Protein AF-A0A4Q6AH54-F1 (afdb_monomer_lite)

Secondary structure (DSSP, 8-state):
-PPPBPHHHHHHHHHHHGGGTTSBS-SSSTTTSBEEEEEEEESSHHHHHHHHHHHHHHS---GGGS-GGG-EEEEEEEE-TTSTT-EEEEEHHHHHHHHHHHHHHHHHHHHHHHHHHTT--

Radius of gyration: 15.19 Å; chains: 1; bounding box: 35×30×43 Å

pLDDT: mean 87.92, std 11.17, range [42.84, 96.38]

Sequence (121 aa):
MNKPLTLEQANNICLTYQFLEGTPFDRDFGNTTPILSVVVAPYQEQAQQEFMDDYDLLGYTDLSAYNPADGYDVIVIARYQPDEEICLWTDLRSFVKKNINQVARYHKAHIISGAQGEIAA

Structure (mmCIF, N/CA/C/O backbone):
data_AF-A0A4Q6AH54-F1
#
_entry.id   AF-A0A4Q6AH54-F1
#
loop_
_atom_site.group_PDB
_atom_site.id
_atom_site.type_symbol
_atom_site.label_atom_id
_atom_site.label_alt_id
_atom_site.label_comp_id
_atom_site.label_asym_id
_atom_site.label_entity_id
_atom_site.label_seq_id
_atom_site.pdbx_PDB_ins_code
_atom_site.Cartn_x
_atom_site.Cartn_y
_atom_site.Cartn_z
_atom_site.occupancy
_atom_site.B_iso_or_equiv
_atom_site.auth_seq_id
_atom_site.auth_comp_id
_atom_site.auth_asym_id
_atom_site.auth_atom_id
_atom_site.pdbx_PDB_model_num
ATOM 1 N N . MET A 1 1 ? -2.084 16.611 7.986 1.00 51.41 1 MET A N 1
ATOM 2 C CA . MET A 1 1 ? -2.563 15.252 8.300 1.00 51.41 1 MET A CA 1
ATOM 3 C C . MET A 1 1 ? -3.768 14.961 7.426 1.00 51.41 1 MET A C 1
ATOM 5 O O . MET A 1 1 ? -4.637 15.825 7.315 1.00 51.41 1 MET A O 1
ATOM 9 N N . ASN A 1 2 ? -3.755 13.824 6.728 1.00 70.75 2 ASN A N 1
ATOM 10 C CA . ASN A 1 2 ? -4.909 13.354 5.958 1.00 70.75 2 ASN A CA 1
ATOM 11 C C . ASN A 1 2 ? -6.032 12.966 6.929 1.00 70.75 2 ASN A C 1
ATOM 13 O O . ASN A 1 2 ? -5.773 12.740 8.100 1.00 70.75 2 ASN A O 1
ATOM 17 N N . LYS A 1 3 ? -7.288 12.951 6.487 1.00 86.94 3 LYS A N 1
ATOM 18 C CA . LYS A 1 3 ? -8.378 12.465 7.345 1.00 86.94 3 LYS A CA 1
ATOM 19 C C . LYS A 1 3 ? -8.377 10.930 7.345 1.00 86.94 3 LYS A C 1
ATOM 21 O O . LYS A 1 3 ? -8.154 10.381 6.262 1.00 86.94 3 LYS A O 1
ATOM 26 N N . PRO A 1 4 ? -8.672 10.272 8.482 1.00 94.44 4 PRO A N 1
ATOM 27 C CA . PRO A 1 4 ? -8.868 8.826 8.514 1.00 94.44 4 PRO A CA 1
ATOM 28 C C . PRO A 1 4 ? -9.973 8.406 7.542 1.00 94.44 4 PRO A C 1
ATOM 30 O O . PRO A 1 4 ? -10.981 9.106 7.388 1.00 94.44 4 PRO A O 1
ATOM 33 N N . LEU A 1 5 ? -9.769 7.269 6.884 1.00 94.94 5 LEU A N 1
ATOM 34 C CA . LEU A 1 5 ? -10.734 6.640 5.990 1.00 94.94 5 LEU A CA 1
ATOM 35 C C . LEU A 1 5 ? -11.627 5.677 6.772 1.00 94.94 5 LEU A C 1
ATOM 37 O O . LEU A 1 5 ? -11.207 5.082 7.768 1.00 94.94 5 LEU A O 1
ATOM 41 N N . THR A 1 6 ? -12.849 5.465 6.285 1.00 95.44 6 THR A N 1
ATOM 42 C CA . THR A 1 6 ? -13.611 4.276 6.685 1.00 95.44 6 THR A CA 1
ATOM 43 C C . THR A 1 6 ? -12.982 3.026 6.067 1.00 95.44 6 THR A C 1
ATOM 45 O O . THR A 1 6 ? -12.305 3.109 5.040 1.00 95.44 6 THR A O 1
ATOM 48 N N . LEU A 1 7 ? -13.241 1.851 6.650 1.00 93.94 7 LEU A N 1
ATOM 49 C CA . LEU A 1 7 ? -12.736 0.584 6.109 1.00 93.94 7 LEU A CA 1
ATOM 50 C C . LEU A 1 7 ? -13.177 0.367 4.653 1.00 93.94 7 LEU A C 1
ATOM 52 O O . LEU A 1 7 ? -12.385 -0.034 3.808 1.00 93.94 7 LEU A O 1
ATOM 56 N N . GLU A 1 8 ? -14.433 0.689 4.340 1.00 95.12 8 GLU A N 1
ATOM 57 C CA . GLU A 1 8 ? -14.974 0.608 2.980 1.00 95.12 8 GLU A CA 1
ATOM 58 C C . GLU A 1 8 ? -14.214 1.521 2.004 1.00 95.12 8 GLU A C 1
ATOM 60 O O . GLU A 1 8 ? -13.822 1.093 0.919 1.00 95.12 8 GLU A O 1
ATOM 65 N N . GLN A 1 9 ? -13.951 2.770 2.399 1.00 95.62 9 GLN A N 1
ATOM 66 C CA . GLN A 1 9 ? -13.186 3.710 1.579 1.00 95.62 9 GLN A CA 1
ATOM 67 C C . GLN A 1 9 ? -11.752 3.227 1.357 1.00 95.62 9 GLN A C 1
ATOM 69 O O . GLN A 1 9 ? -11.260 3.287 0.229 1.00 95.62 9 GLN A O 1
ATOM 74 N N . ALA A 1 10 ? -11.096 2.748 2.415 1.00 96.00 10 ALA A N 1
ATOM 75 C CA . ALA A 1 10 ? -9.738 2.231 2.341 1.00 96.00 10 ALA A CA 1
ATOM 76 C C . ALA A 1 10 ? -9.663 1.004 1.424 1.00 96.00 10 ALA A C 1
ATOM 78 O O . ALA A 1 10 ? -8.808 0.967 0.545 1.00 96.00 10 ALA A O 1
ATOM 79 N N . ASN A 1 11 ? -10.607 0.065 1.533 1.00 95.62 11 ASN A N 1
ATOM 80 C CA . ASN A 1 11 ? -10.689 -1.101 0.651 1.00 95.62 11 ASN A CA 1
ATOM 81 C C . ASN A 1 11 ? -10.895 -0.710 -0.817 1.00 95.62 11 ASN A C 1
ATOM 83 O O . ASN A 1 11 ? -10.181 -1.201 -1.687 1.00 95.62 11 ASN A O 1
ATOM 87 N N . ASN A 1 12 ? -11.817 0.212 -1.108 1.00 96.38 12 ASN A N 1
ATOM 88 C CA . ASN A 1 12 ? -12.065 0.664 -2.480 1.00 96.38 12 ASN A CA 1
ATOM 89 C C . ASN A 1 12 ? -10.826 1.324 -3.102 1.00 96.38 12 ASN A C 1
ATOM 91 O O . ASN A 1 12 ? -10.489 1.073 -4.261 1.00 96.38 12 ASN A O 1
ATOM 95 N N . ILE A 1 13 ? -10.125 2.155 -2.327 1.00 95.69 13 ILE A N 1
ATOM 96 C CA . ILE A 1 13 ? -8.866 2.768 -2.756 1.00 95.69 13 ILE A CA 1
ATOM 97 C C . ILE A 1 13 ? -7.801 1.687 -2.957 1.00 95.69 13 ILE A C 1
ATOM 99 O O . ILE A 1 13 ? -7.177 1.646 -4.010 1.00 95.69 13 ILE A O 1
ATOM 103 N N . CYS A 1 14 ? -7.627 0.792 -1.989 1.00 94.75 14 CYS A N 1
ATOM 104 C CA . CYS A 1 14 ? -6.669 -0.305 -2.048 1.00 94.75 14 CYS A CA 1
ATOM 105 C C . CYS A 1 14 ? -6.845 -1.134 -3.330 1.00 94.75 14 CYS A C 1
ATOM 107 O O . CYS A 1 14 ? -5.899 -1.269 -4.101 1.00 94.75 14 CYS A O 1
ATOM 109 N N . LEU A 1 15 ? -8.072 -1.581 -3.622 1.00 93.44 15 LEU A N 1
ATOM 110 C CA . LEU A 1 15 ? -8.415 -2.327 -4.839 1.00 93.44 15 LEU A CA 1
ATOM 111 C C . LEU A 1 15 ? -8.087 -1.550 -6.119 1.00 93.44 15 LEU A C 1
ATOM 113 O O . LEU A 1 15 ? -7.522 -2.107 -7.056 1.00 93.44 15 LEU A O 1
ATOM 117 N N . THR A 1 16 ? -8.392 -0.251 -6.147 1.00 94.19 16 THR A N 1
ATOM 118 C CA . THR A 1 16 ? -8.141 0.608 -7.315 1.00 94.19 16 THR A CA 1
ATOM 119 C C . THR A 1 16 ? -6.651 0.724 -7.643 1.00 94.19 16 THR A C 1
ATOM 121 O O . THR A 1 16 ? -6.300 0.922 -8.802 1.00 94.19 16 THR A O 1
ATOM 124 N N . TYR A 1 17 ? -5.770 0.614 -6.646 1.00 95.69 17 TYR A N 1
ATOM 125 C CA . TYR A 1 17 ? -4.328 0.814 -6.803 1.00 95.69 17 TYR A CA 1
ATOM 126 C C . TYR A 1 17 ? -3.507 -0.485 -6.797 1.00 95.69 17 TYR A C 1
ATOM 128 O O . TYR A 1 17 ? -2.283 -0.409 -6.879 1.00 95.69 17 TYR A O 1
ATOM 136 N N . GLN A 1 18 ? -4.144 -1.664 -6.791 1.00 92.81 18 GLN A N 1
ATOM 137 C CA . GLN A 1 18 ? -3.441 -2.959 -6.855 1.00 92.81 18 GLN A CA 1
ATOM 138 C C . GLN A 1 18 ? -2.541 -3.104 -8.092 1.00 92.81 18 GLN A C 1
ATOM 140 O O . GLN A 1 18 ? -1.529 -3.791 -8.044 1.00 92.81 18 GLN A O 1
ATOM 145 N N . PHE A 1 19 ? -2.828 -2.387 -9.184 1.00 93.50 19 PHE A N 1
ATOM 146 C CA . PHE A 1 19 ? -1.980 -2.374 -10.383 1.00 93.50 19 PHE A CA 1
ATOM 147 C C . PHE A 1 19 ? -0.546 -1.862 -10.149 1.00 93.50 19 PHE A C 1
ATOM 149 O O . PHE A 1 19 ? 0.279 -1.939 -11.060 1.00 93.50 19 PHE A O 1
ATOM 156 N N . LEU A 1 20 ? -0.261 -1.268 -8.985 1.00 94.88 20 LEU A N 1
ATOM 157 C CA . LEU A 1 20 ? 1.078 -0.825 -8.610 1.00 94.88 20 LEU A CA 1
ATOM 158 C C . LEU A 1 20 ? 1.994 -1.973 -8.172 1.00 94.88 20 LEU A C 1
ATOM 160 O O . LEU A 1 20 ? 3.206 -1.762 -8.136 1.00 94.88 20 LEU A O 1
ATOM 164 N N . GLU A 1 21 ? 1.461 -3.154 -7.858 1.00 94.25 21 GLU A N 1
ATOM 165 C CA . GLU A 1 21 ? 2.269 -4.330 -7.525 1.00 94.25 21 GLU A CA 1
ATOM 166 C C . GLU A 1 21 ? 3.300 -4.629 -8.628 1.00 94.25 21 GLU A C 1
ATOM 168 O O . GLU A 1 21 ? 3.015 -4.556 -9.826 1.00 94.25 21 GLU A O 1
ATOM 173 N N . GLY A 1 22 ? 4.542 -4.897 -8.221 1.00 91.56 22 GLY A N 1
ATOM 174 C CA . GLY A 1 22 ? 5.675 -5.141 -9.113 1.00 91.56 22 GLY A CA 1
ATOM 175 C C . GLY A 1 22 ? 6.229 -3.892 -9.805 1.00 91.56 22 GLY A C 1
ATOM 176 O O . GLY A 1 22 ? 7.282 -3.963 -10.442 1.00 91.56 22 GLY A O 1
ATOM 177 N N . THR A 1 23 ? 5.570 -2.735 -9.684 1.00 92.50 23 THR A N 1
ATOM 178 C CA . THR A 1 23 ? 6.098 -1.476 -10.219 1.00 92.50 23 THR A CA 1
ATOM 179 C C . THR A 1 23 ? 7.158 -0.878 -9.285 1.00 92.50 23 THR A C 1
ATOM 181 O O . THR A 1 23 ? 7.211 -1.221 -8.103 1.00 92.50 23 THR A O 1
ATOM 184 N N . PRO A 1 24 ? 8.039 0.008 -9.775 1.00 92.31 24 PRO A N 1
ATOM 185 C CA . PRO A 1 24 ? 9.099 0.567 -8.949 1.00 92.31 24 PRO A CA 1
ATOM 186 C C . PRO A 1 24 ? 8.581 1.541 -7.891 1.00 92.31 24 PRO A C 1
ATOM 188 O O . PRO A 1 24 ? 7.854 2.483 -8.219 1.00 92.31 24 PRO A O 1
ATOM 191 N N . PHE A 1 25 ? 9.028 1.364 -6.647 1.00 91.81 25 PHE A N 1
ATOM 192 C CA . PHE A 1 25 ? 8.763 2.286 -5.542 1.00 91.81 25 PHE A CA 1
ATOM 193 C C . PHE A 1 25 ? 9.564 3.586 -5.673 1.00 91.81 25 PHE A C 1
ATOM 195 O O . PHE A 1 25 ? 9.038 4.677 -5.449 1.00 91.81 25 PHE A O 1
ATOM 202 N N . ASP A 1 26 ? 10.836 3.470 -6.062 1.00 85.12 26 ASP A N 1
ATOM 203 C CA . ASP A 1 26 ? 11.690 4.613 -6.361 1.00 85.12 26 ASP A CA 1
ATOM 204 C C . ASP A 1 26 ? 11.755 4.835 -7.875 1.00 85.12 26 ASP A C 1
ATOM 206 O O . ASP A 1 26 ? 12.041 3.924 -8.658 1.00 85.12 26 ASP A O 1
ATOM 210 N N . ARG A 1 27 ? 11.491 6.071 -8.295 1.00 76.38 27 ARG A N 1
ATOM 211 C CA . ARG A 1 27 ? 11.566 6.474 -9.698 1.00 76.38 27 ARG A CA 1
ATOM 212 C C . ARG A 1 27 ? 13.003 6.463 -10.211 1.00 76.38 27 ARG A C 1
ATOM 214 O O . ARG A 1 27 ? 13.230 6.161 -11.383 1.00 76.38 27 ARG A O 1
ATOM 221 N N . ASP A 1 28 ? 13.950 6.839 -9.362 1.00 74.38 28 ASP A N 1
ATOM 222 C CA . ASP A 1 28 ? 15.340 7.033 -9.751 1.00 74.38 28 ASP A CA 1
ATOM 223 C C . ASP A 1 28 ? 16.108 5.693 -9.727 1.00 74.38 28 ASP A C 1
ATOM 225 O O . ASP A 1 28 ? 17.108 5.541 -10.429 1.00 74.38 28 ASP A O 1
ATOM 229 N N . PHE A 1 29 ? 15.568 4.677 -9.035 1.00 73.38 29 PHE A N 1
ATOM 230 C CA . PHE A 1 29 ? 16.128 3.323 -8.936 1.00 73.38 29 PHE A CA 1
ATOM 231 C C . PHE A 1 29 ? 15.096 2.236 -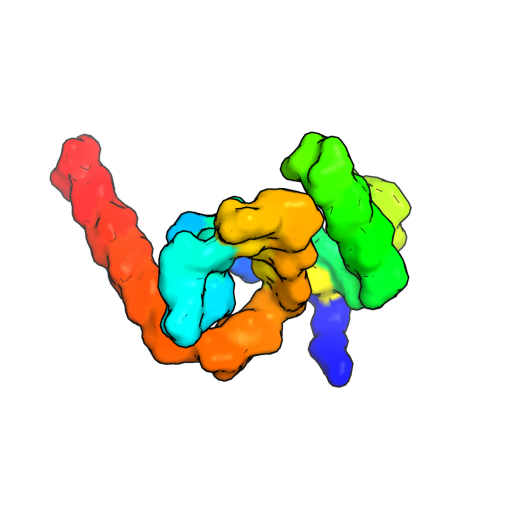9.281 1.00 73.38 29 PHE A C 1
ATOM 233 O O . PHE A 1 29 ? 14.735 1.380 -8.475 1.00 73.38 29 PHE A O 1
ATOM 240 N N . GLY A 1 30 ? 14.643 2.257 -10.538 1.00 70.12 30 GLY A N 1
ATOM 241 C CA . GLY A 1 30 ? 13.495 1.486 -11.025 1.00 70.12 30 GLY A CA 1
ATOM 242 C C . GLY A 1 30 ? 13.512 -0.038 -10.799 1.00 70.12 30 GLY A C 1
ATOM 243 O O . GLY A 1 30 ? 12.461 -0.661 -10.818 1.00 70.12 30 GLY A O 1
ATOM 244 N N . ASN A 1 31 ? 14.673 -0.653 -10.574 1.00 75.31 31 ASN A N 1
ATOM 245 C CA . ASN A 1 31 ? 14.791 -2.110 -10.432 1.00 75.31 31 ASN A CA 1
ATOM 246 C C . ASN A 1 31 ? 15.269 -2.551 -9.050 1.00 75.31 31 ASN A C 1
ATOM 248 O O . ASN A 1 31 ? 15.501 -3.733 -8.860 1.00 75.31 31 ASN A O 1
ATOM 252 N N . THR A 1 32 ? 15.475 -1.636 -8.102 1.00 85.25 32 THR A N 1
ATOM 253 C CA . THR A 1 32 ? 16.034 -2.008 -6.794 1.00 85.25 32 THR A CA 1
ATOM 254 C C . THR A 1 32 ? 14.973 -2.152 -5.727 1.00 85.25 32 THR A C 1
ATOM 256 O O . THR A 1 32 ? 15.255 -2.734 -4.693 1.00 85.25 32 THR A O 1
ATOM 259 N N . THR A 1 33 ? 13.781 -1.597 -5.940 1.00 91.62 33 THR A N 1
ATOM 260 C CA . THR A 1 33 ? 12.777 -1.496 -4.881 1.00 91.62 33 THR A CA 1
ATOM 261 C C . THR A 1 33 ? 11.370 -1.709 -5.444 1.00 91.62 33 THR A C 1
ATOM 263 O O . THR A 1 33 ? 10.621 -0.740 -5.592 1.00 91.62 33 THR A O 1
ATOM 266 N N . PRO A 1 34 ? 10.996 -2.931 -5.861 1.00 93.25 34 PRO A N 1
ATOM 267 C CA . PRO A 1 34 ? 9.646 -3.197 -6.341 1.00 93.25 34 PRO A CA 1
ATOM 268 C C . PRO A 1 34 ? 8.620 -3.020 -5.217 1.00 93.25 34 PRO A C 1
ATOM 270 O O . PRO A 1 34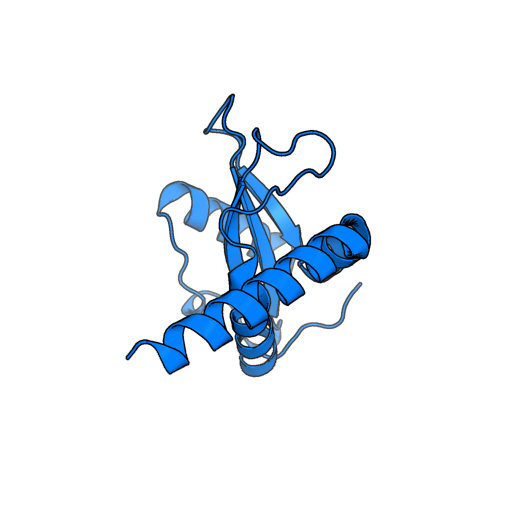 ? 8.864 -3.370 -4.059 1.00 93.25 34 PRO A O 1
ATOM 273 N N . ILE A 1 35 ? 7.455 -2.493 -5.582 1.00 94.88 35 ILE A N 1
ATOM 274 C CA . ILE A 1 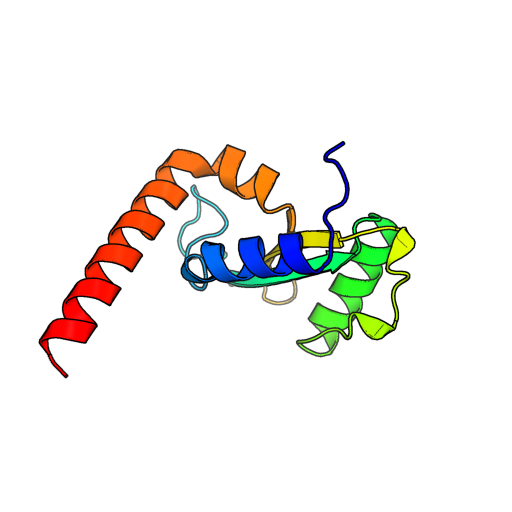35 ? 6.268 -2.490 -4.731 1.00 94.88 35 ILE A CA 1
ATOM 275 C C . ILE A 1 35 ? 5.793 -3.931 -4.587 1.00 94.88 35 ILE A C 1
ATOM 277 O O . ILE A 1 35 ? 5.530 -4.604 -5.583 1.00 94.88 35 ILE A O 1
ATOM 281 N N . LEU A 1 36 ? 5.681 -4.385 -3.344 1.00 93.12 36 LEU A N 1
ATOM 282 C CA . LEU A 1 36 ? 5.156 -5.701 -3.010 1.00 93.12 36 LEU A CA 1
ATOM 283 C C . LEU A 1 36 ? 3.635 -5.694 -2.971 1.00 93.12 36 LEU A C 1
ATOM 285 O O . LEU A 1 36 ? 3.004 -6.629 -3.440 1.00 93.12 36 LEU A O 1
ATOM 289 N N . SER A 1 37 ? 3.049 -4.658 -2.374 1.00 93.69 37 SER A N 1
ATOM 290 C CA . SER A 1 37 ? 1.609 -4.604 -2.169 1.00 93.69 37 SER A CA 1
ATOM 291 C C . SER A 1 37 ? 1.130 -3.190 -1.860 1.00 93.69 37 SER A C 1
ATOM 293 O O . SER A 1 37 ? 1.873 -2.319 -1.398 1.00 93.69 37 SER A O 1
ATOM 295 N N . VAL A 1 38 ? -0.155 -2.973 -2.124 1.00 95.31 38 VAL A N 1
ATOM 296 C CA . VAL A 1 38 ? -0.924 -1.849 -1.594 1.00 95.31 38 VAL A CA 1
ATOM 297 C C . VAL A 1 38 ? -1.906 -2.445 -0.596 1.00 95.31 38 VAL A C 1
ATOM 299 O O . VAL A 1 38 ? -2.663 -3.343 -0.963 1.00 95.31 38 VAL A O 1
ATOM 302 N N . VAL A 1 39 ? -1.876 -1.994 0.657 1.00 95.31 39 VAL A N 1
ATOM 303 C CA . VAL A 1 39 ? -2.671 -2.600 1.737 1.00 95.31 39 VAL A CA 1
ATOM 304 C C . VAL A 1 39 ? -3.400 -1.551 2.560 1.00 95.31 39 VAL A C 1
ATOM 306 O O . VAL A 1 39 ? -2.980 -0.397 2.660 1.00 95.31 39 VAL A O 1
ATOM 309 N N . VAL A 1 40 ? -4.515 -1.969 3.155 1.00 95.94 40 VAL A N 1
ATOM 310 C CA . VAL A 1 40 ? -5.209 -1.182 4.174 1.00 95.94 40 VAL A CA 1
ATOM 311 C C . VAL A 1 40 ? -4.465 -1.349 5.491 1.00 95.94 40 VAL A C 1
ATOM 313 O O . VAL A 1 40 ? -4.174 -2.473 5.890 1.00 95.94 40 VAL A O 1
ATOM 316 N N . ALA A 1 41 ? -4.196 -0.237 6.163 1.00 95.56 41 ALA A N 1
ATOM 317 C CA . ALA A 1 41 ? -3.539 -0.201 7.461 1.00 95.56 41 ALA A CA 1
ATOM 318 C C . ALA A 1 41 ? -4.351 0.661 8.445 1.00 95.56 41 ALA A C 1
ATOM 320 O O . ALA A 1 41 ? -5.195 1.460 8.018 1.00 95.56 41 ALA A O 1
ATOM 321 N N . PRO A 1 42 ? -4.123 0.534 9.761 1.00 95.50 42 PRO A N 1
ATOM 322 C CA . PRO A 1 42 ? -4.646 1.481 10.745 1.00 95.50 42 PRO A CA 1
ATOM 323 C C . PRO A 1 42 ? -4.244 2.922 10.398 1.00 95.50 42 PRO A C 1
ATOM 325 O O . PRO A 1 42 ? -3.221 3.147 9.760 1.00 95.50 42 PRO A O 1
ATOM 328 N N . TYR A 1 43 ? -5.028 3.925 10.793 1.00 94.81 43 TYR A N 1
ATOM 329 C CA . TYR A 1 43 ? -4.675 5.325 10.508 1.00 94.81 43 TYR A CA 1
ATOM 330 C C . TYR A 1 43 ? -3.593 5.884 11.451 1.00 94.81 43 TYR A C 1
ATOM 332 O O . TYR A 1 43 ? -2.815 6.750 11.054 1.00 94.81 43 TYR A O 1
ATOM 340 N N . GLN A 1 44 ? -3.543 5.428 12.706 1.00 93.12 44 GLN A N 1
ATOM 341 C CA . GLN A 1 44 ? -2.584 5.953 13.682 1.00 93.12 44 GLN A CA 1
ATOM 342 C C . GLN A 1 44 ? -1.163 5.456 13.397 1.00 93.12 44 GLN A C 1
ATOM 344 O O . GLN A 1 44 ? -0.952 4.260 13.242 1.00 93.12 44 GLN A O 1
ATOM 349 N N . GLU A 1 45 ? -0.184 6.363 13.415 1.00 90.38 45 GLU A N 1
ATOM 350 C CA . GLU A 1 45 ? 1.221 6.075 13.082 1.00 90.38 45 GLU A CA 1
ATOM 351 C C . GLU A 1 45 ? 1.823 4.945 13.934 1.00 90.38 45 GLU A C 1
ATOM 353 O O . GLU A 1 45 ? 2.451 4.040 13.396 1.00 90.38 45 GLU A O 1
ATOM 358 N N . GLN A 1 46 ? 1.561 4.936 15.246 1.00 92.00 46 GLN A N 1
ATOM 359 C CA . GLN A 1 46 ? 2.028 3.861 16.128 1.00 92.00 46 GLN A CA 1
ATOM 360 C C . GLN A 1 46 ? 1.428 2.500 15.739 1.00 92.00 46 GLN A C 1
ATOM 362 O O . GLN A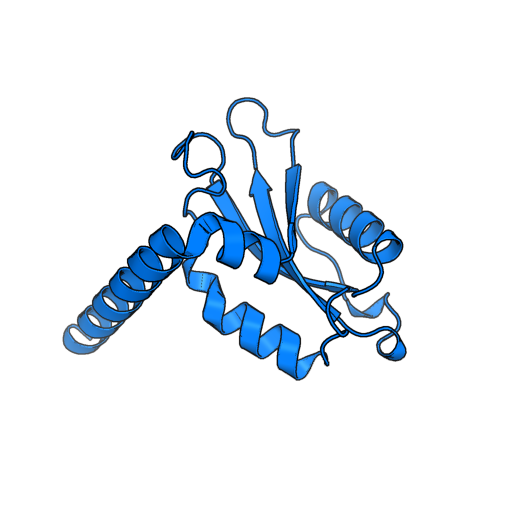 1 46 ? 2.146 1.511 15.642 1.00 92.00 46 GLN A O 1
ATOM 367 N N . ALA A 1 47 ? 0.125 2.461 15.449 1.00 92.44 47 ALA A N 1
ATOM 368 C CA . ALA A 1 47 ? -0.553 1.243 15.016 1.00 92.44 47 ALA A CA 1
ATOM 369 C C . ALA A 1 47 ? -0.105 0.791 13.615 1.00 92.44 47 ALA A C 1
ATOM 371 O O . ALA A 1 47 ? -0.081 -0.403 13.342 1.00 92.44 47 ALA A O 1
ATOM 372 N N . GLN A 1 48 ? 0.270 1.722 12.730 1.00 93.12 48 GLN A N 1
ATOM 373 C CA . GLN A 1 48 ? 0.876 1.397 11.435 1.00 93.12 48 GLN A CA 1
ATOM 374 C C . GLN A 1 48 ? 2.253 0.760 11.599 1.00 93.12 48 GLN A C 1
ATOM 376 O O . GLN A 1 48 ? 2.589 -0.146 10.847 1.00 93.12 48 GLN A O 1
ATOM 381 N N . GLN A 1 49 ? 3.041 1.217 12.571 1.00 92.81 49 GLN A N 1
ATOM 382 C CA . GLN A 1 49 ? 4.354 0.646 12.837 1.00 92.81 49 GLN A CA 1
ATOM 383 C C . GLN A 1 49 ? 4.234 -0.798 13.335 1.00 92.81 49 GLN A C 1
ATOM 385 O O . GLN A 1 49 ? 4.829 -1.686 12.739 1.00 92.81 49 GLN A O 1
ATOM 390 N N . GLU A 1 50 ? 3.365 -1.044 14.320 1.00 92.62 50 GLU A N 1
ATOM 391 C CA . GLU A 1 50 ? 3.048 -2.403 14.788 1.00 92.62 50 GLU A CA 1
ATOM 392 C C . GLU A 1 50 ? 2.495 -3.278 13.651 1.00 92.62 50 GLU A C 1
ATOM 394 O O . GLU A 1 50 ? 2.907 -4.420 13.476 1.00 92.62 50 GLU A O 1
ATOM 399 N N . PHE A 1 51 ? 1.608 -2.717 12.820 1.00 94.44 51 PHE A N 1
ATOM 400 C CA . PHE A 1 51 ? 1.071 -3.408 11.648 1.00 94.44 51 PHE A CA 1
ATOM 401 C C . PHE A 1 51 ? 2.165 -3.838 10.668 1.00 94.44 51 PHE A C 1
ATOM 403 O O . PHE A 1 51 ? 2.089 -4.931 10.104 1.00 94.44 51 PHE A O 1
ATOM 410 N N . MET A 1 52 ? 3.157 -2.974 10.442 1.00 94.19 52 MET A N 1
ATOM 411 C CA . MET A 1 52 ? 4.263 -3.240 9.527 1.00 94.19 52 MET A CA 1
ATOM 412 C C . MET A 1 52 ? 5.268 -4.235 10.096 1.00 94.19 52 MET A C 1
ATOM 414 O O . MET A 1 52 ? 5.779 -5.042 9.325 1.00 94.19 52 MET A O 1
ATOM 418 N N . ASP A 1 53 ? 5.512 -4.219 11.406 1.00 91.94 53 ASP A N 1
ATOM 419 C CA . ASP A 1 53 ? 6.354 -5.215 12.075 1.00 91.94 53 ASP A CA 1
ATOM 420 C C . ASP A 1 53 ? 5.746 -6.623 11.930 1.00 91.94 53 ASP A C 1
ATOM 422 O O . ASP A 1 53 ? 6.438 -7.570 11.548 1.00 91.94 53 ASP A O 1
ATOM 426 N N . ASP A 1 54 ? 4.430 -6.753 12.137 1.00 91.56 54 ASP A N 1
ATOM 427 C CA . ASP A 1 54 ? 3.702 -8.009 11.921 1.00 91.56 54 ASP A CA 1
ATOM 428 C C . ASP A 1 54 ? 3.732 -8.439 10.447 1.00 91.56 54 ASP A C 1
ATOM 430 O O . ASP A 1 54 ? 3.986 -9.608 10.140 1.00 91.56 54 ASP A O 1
ATOM 434 N N . TYR A 1 55 ? 3.524 -7.494 9.522 1.00 91.81 55 TYR A N 1
ATOM 435 C CA . TYR A 1 55 ? 3.554 -7.775 8.087 1.00 91.81 55 TYR A CA 1
ATOM 436 C C . TYR A 1 55 ? 4.935 -8.261 7.642 1.00 91.81 55 TYR A C 1
ATOM 438 O O . TYR A 1 55 ? 5.031 -9.192 6.845 1.00 91.81 55 TYR A O 1
ATOM 446 N N . ASP A 1 56 ? 6.006 -7.643 8.138 1.00 90.94 56 ASP A N 1
ATOM 447 C CA . ASP A 1 56 ? 7.375 -8.010 7.784 1.00 90.94 56 ASP A CA 1
ATOM 448 C C . ASP A 1 56 ? 7.747 -9.399 8.321 1.00 90.94 56 ASP A C 1
ATOM 450 O O . ASP A 1 56 ? 8.392 -10.183 7.624 1.00 90.94 56 ASP A O 1
ATOM 454 N N . LEU A 1 57 ? 7.265 -9.743 9.520 1.00 89.75 57 LEU A N 1
ATOM 455 C CA . LEU A 1 57 ? 7.515 -11.038 10.147 1.00 89.75 57 LEU A CA 1
ATOM 456 C C . LEU A 1 57 ? 6.679 -12.180 9.544 1.00 89.75 57 LEU A C 1
ATOM 458 O O . LEU A 1 57 ? 7.175 -13.299 9.396 1.00 89.75 57 LEU A O 1
ATOM 462 N N . LEU A 1 58 ? 5.400 -11.931 9.250 1.00 88.94 58 LEU A N 1
ATOM 463 C CA . LEU A 1 58 ? 4.418 -12.971 8.910 1.00 88.94 58 LEU A CA 1
ATOM 464 C C . LEU A 1 58 ? 3.988 -12.961 7.437 1.00 88.94 58 LEU A C 1
ATOM 466 O O . LEU A 1 58 ? 3.399 -13.935 6.966 1.00 88.94 58 LEU A O 1
ATOM 470 N N . GLY A 1 59 ? 4.245 -11.873 6.710 1.00 83.56 59 GLY A N 1
ATOM 471 C CA . GLY A 1 59 ? 3.758 -11.640 5.347 1.00 83.56 59 GLY A CA 1
ATOM 472 C C . GLY A 1 59 ? 2.290 -11.202 5.262 1.00 83.56 59 GLY A C 1
ATOM 473 O O . GLY A 1 59 ? 1.766 -11.043 4.160 1.00 83.56 59 GLY A O 1
ATOM 474 N N . TYR A 1 60 ? 1.609 -11.034 6.398 1.00 83.94 60 TYR A N 1
ATOM 475 C CA . TYR A 1 60 ? 0.245 -10.516 6.502 1.00 83.94 60 TYR A CA 1
ATOM 476 C C . TYR A 1 60 ? -0.017 -9.990 7.918 1.00 83.94 60 TYR A C 1
ATOM 478 O O . TYR A 1 60 ? 0.645 -10.412 8.863 1.00 83.94 60 TYR A O 1
ATOM 486 N N . THR A 1 61 ? -1.039 -9.147 8.069 1.00 84.00 61 THR A N 1
ATOM 487 C CA . THR A 1 61 ? -1.484 -8.644 9.378 1.00 84.00 61 THR A CA 1
ATOM 488 C C . THR A 1 61 ? -3.008 -8.660 9.452 1.00 84.00 61 THR A C 1
ATOM 490 O O . THR A 1 61 ? -3.688 -8.348 8.471 1.00 84.00 61 THR A O 1
ATOM 493 N N . ASP A 1 62 ? -3.560 -9.022 10.611 1.00 85.50 62 ASP A N 1
ATOM 494 C CA . ASP A 1 62 ? -5.004 -8.997 10.851 1.00 85.50 62 ASP A CA 1
ATOM 495 C C . ASP A 1 62 ? -5.462 -7.611 11.330 1.00 85.50 62 ASP A C 1
ATOM 497 O O . ASP A 1 62 ? -5.063 -7.125 12.388 1.00 85.50 62 ASP A O 1
ATOM 501 N N . LEU A 1 63 ? -6.361 -6.984 10.570 1.00 88.50 63 LEU A N 1
ATOM 502 C CA . LEU A 1 63 ? -6.939 -5.690 10.930 1.00 88.50 63 LEU A CA 1
ATOM 503 C C . LEU A 1 63 ? -7.909 -5.766 12.122 1.00 88.50 63 LEU A C 1
ATOM 505 O O . LEU A 1 63 ? -8.245 -4.725 12.688 1.00 88.50 63 LEU A O 1
ATOM 509 N N . SER A 1 64 ? -8.366 -6.963 12.510 1.00 86.94 64 SER A N 1
ATOM 510 C CA . SER A 1 64 ? -9.312 -7.157 13.617 1.00 86.94 64 SER A CA 1
ATOM 511 C C . SER A 1 64 ? -8.741 -6.760 14.984 1.00 86.94 64 SER A C 1
ATOM 513 O O . SER A 1 64 ? -9.503 -6.433 15.895 1.00 86.94 64 SER A O 1
ATOM 515 N N . ALA A 1 65 ? -7.410 -6.726 15.108 1.00 85.75 65 ALA A N 1
ATOM 516 C CA . ALA A 1 65 ? -6.706 -6.309 16.315 1.00 85.75 65 ALA A CA 1
ATOM 517 C C . ALA A 1 65 ? -6.748 -4.787 16.561 1.00 85.75 65 ALA A C 1
ATOM 519 O O . ALA A 1 65 ? -6.430 -4.338 17.663 1.00 85.75 65 ALA A O 1
ATOM 520 N N . TYR A 1 66 ? -7.164 -3.987 15.572 1.00 88.88 66 TYR A N 1
ATOM 521 C CA . TYR A 1 66 ? -7.136 -2.525 15.644 1.00 88.88 66 TYR A CA 1
ATOM 522 C C . TYR A 1 66 ? -8.530 -1.926 15.822 1.00 88.88 66 TYR A C 1
ATOM 524 O O . TYR A 1 66 ? -9.527 -2.426 15.302 1.00 88.88 66 TYR A O 1
ATOM 532 N N . ASN A 1 67 ? -8.598 -0.804 16.538 1.00 88.94 67 ASN A N 1
ATOM 533 C CA . ASN A 1 67 ? -9.848 -0.109 16.824 1.00 88.94 67 ASN A CA 1
ATOM 534 C C . ASN A 1 67 ? -10.405 0.608 15.571 1.00 88.94 67 ASN A C 1
ATOM 536 O O . ASN A 1 67 ? -9.820 1.595 15.119 1.00 88.94 67 ASN A O 1
ATOM 540 N N . PRO A 1 68 ? -11.582 0.211 15.046 1.00 87.00 68 PRO A N 1
ATOM 541 C CA . PRO A 1 68 ? -12.153 0.822 13.844 1.00 87.00 68 PRO A CA 1
ATOM 542 C C . PRO A 1 68 ? -12.520 2.304 14.002 1.00 87.00 68 PRO A C 1
ATOM 544 O O . PRO A 1 68 ? -12.628 3.014 13.003 1.00 87.00 68 PRO A O 1
ATOM 547 N N . ALA A 1 69 ? -12.731 2.784 15.236 1.00 89.81 69 ALA A N 1
ATOM 548 C CA . ALA A 1 69 ? -13.071 4.184 15.501 1.00 89.81 69 ALA A CA 1
ATOM 549 C C . ALA A 1 69 ? -11.913 5.147 15.194 1.00 89.81 69 ALA A C 1
ATOM 551 O O . ALA A 1 69 ? -12.154 6.322 14.917 1.00 89.81 69 ALA A O 1
ATOM 552 N N . ASP A 1 70 ? -10.678 4.642 15.207 1.00 91.12 70 ASP A N 1
ATOM 553 C CA . ASP A 1 70 ? -9.483 5.414 14.866 1.00 91.12 70 ASP A CA 1
ATOM 554 C C . ASP A 1 70 ? -9.315 5.582 13.346 1.00 91.12 70 ASP A C 1
ATOM 556 O O . ASP A 1 70 ? -8.603 6.477 12.884 1.00 91.12 70 ASP A O 1
ATOM 560 N N . GLY A 1 71 ? -10.040 4.769 12.571 1.00 94.62 71 GLY A N 1
ATOM 561 C CA . GLY A 1 71 ? -10.054 4.774 11.118 1.00 94.62 71 GLY A CA 1
ATOM 562 C C . GLY A 1 71 ? -8.824 4.131 10.482 1.00 94.62 71 GLY A C 1
ATOM 563 O O . GLY A 1 71 ? -7.942 3.590 11.149 1.00 94.62 71 GLY A O 1
ATOM 564 N N . TYR A 1 72 ? -8.792 4.189 9.154 1.00 96.19 72 TYR A N 1
ATOM 565 C CA . TYR A 1 72 ? -7.830 3.464 8.328 1.00 96.19 72 TYR A CA 1
ATOM 566 C C . TYR A 1 72 ? -7.089 4.395 7.367 1.00 96.19 72 TYR A C 1
ATOM 568 O O . TYR A 1 72 ? -7.530 5.513 7.082 1.00 96.19 72 TYR A O 1
ATOM 576 N N . ASP A 1 73 ? -5.981 3.903 6.833 1.00 95.81 73 ASP A N 1
ATOM 577 C CA . ASP A 1 73 ? -5.268 4.477 5.700 1.00 95.81 73 ASP A CA 1
ATOM 578 C C . ASP A 1 73 ? -4.937 3.376 4.681 1.00 95.81 73 ASP A C 1
ATOM 580 O O . ASP A 1 73 ? -5.200 2.192 4.903 1.00 95.81 73 ASP A O 1
ATOM 584 N N . VAL A 1 74 ? -4.382 3.770 3.541 1.00 96.25 74 VAL A N 1
ATOM 585 C CA . VAL A 1 74 ? -3.847 2.847 2.541 1.00 96.25 74 VAL A CA 1
ATOM 586 C C . VAL A 1 74 ? -2.371 3.143 2.368 1.00 96.25 74 VAL A C 1
ATOM 588 O O . VAL A 1 74 ? -1.998 4.280 2.074 1.00 96.25 74 VAL A O 1
ATOM 591 N N . ILE A 1 75 ? -1.540 2.122 2.523 1.00 96.06 75 ILE A N 1
ATOM 592 C CA . ILE A 1 75 ? -0.087 2.232 2.423 1.00 96.06 75 ILE A CA 1
ATOM 593 C C . ILE A 1 75 ? 0.436 1.406 1.251 1.00 96.06 75 ILE A C 1
ATOM 595 O O . ILE A 1 75 ? -0.179 0.432 0.817 1.00 96.06 75 ILE A O 1
ATOM 599 N N . VAL A 1 76 ? 1.577 1.833 0.725 1.00 95.81 76 VAL A N 1
ATOM 600 C CA . VAL A 1 76 ? 2.348 1.123 -0.295 1.00 95.81 76 VAL A CA 1
ATOM 601 C C . VAL A 1 76 ? 3.548 0.506 0.395 1.00 95.81 76 VAL A C 1
ATOM 603 O O . VAL A 1 76 ? 4.298 1.237 1.042 1.00 95.81 76 VAL A O 1
ATOM 606 N N . ILE A 1 77 ? 3.732 -0.800 0.234 1.00 95.12 77 ILE A N 1
ATOM 607 C CA . ILE A 1 77 ? 4.849 -1.557 0.799 1.00 95.12 77 ILE A CA 1
ATOM 608 C C . ILE A 1 77 ? 5.794 -1.948 -0.332 1.00 95.12 77 ILE A C 1
ATOM 610 O O . ILE A 1 77 ? 5.361 -2.390 -1.398 1.00 95.12 77 ILE A O 1
ATOM 614 N N . ALA A 1 78 ? 7.092 -1.800 -0.105 1.00 94.56 78 ALA A N 1
ATOM 615 C CA . ALA A 1 78 ? 8.140 -2.154 -1.043 1.00 94.56 78 ALA A CA 1
ATOM 616 C C . ALA A 1 78 ? 9.331 -2.790 -0.326 1.00 94.56 78 ALA A C 1
ATOM 618 O O . ALA A 1 78 ? 9.528 -2.616 0.876 1.00 94.56 78 ALA A O 1
ATOM 619 N N . ARG A 1 79 ? 10.140 -3.524 -1.087 1.00 92.31 79 ARG A N 1
ATOM 620 C CA . ARG A 1 79 ? 11.293 -4.267 -0.573 1.00 92.31 79 ARG A CA 1
ATOM 621 C C . ARG A 1 79 ? 12.540 -3.850 -1.319 1.00 92.31 79 ARG A C 1
ATOM 623 O O . ARG A 1 79 ? 12.534 -3.856 -2.546 1.00 92.31 79 ARG A O 1
ATOM 630 N N . TYR A 1 80 ? 13.598 -3.492 -0.607 1.00 91.56 80 TYR A N 1
ATOM 631 C CA . TYR A 1 80 ? 14.867 -3.170 -1.246 1.00 91.56 80 TYR A CA 1
ATOM 632 C C . TYR A 1 80 ? 15.593 -4.467 -1.638 1.00 91.56 80 TYR A C 1
ATOM 634 O O . TYR A 1 80 ? 15.988 -5.247 -0.793 1.00 91.56 80 TYR A O 1
ATOM 642 N N . GLN A 1 81 ? 15.756 -4.738 -2.928 1.00 90.06 81 GLN A N 1
ATOM 643 C CA . GLN A 1 81 ? 16.359 -5.978 -3.429 1.00 90.06 81 GLN A CA 1
ATOM 644 C C . GLN A 1 81 ? 17.842 -6.166 -3.084 1.00 90.06 81 GLN A C 1
ATOM 646 O O . GLN A 1 81 ? 18.242 -7.305 -2.866 1.00 90.06 81 GLN A O 1
ATOM 651 N N . PRO A 1 82 ? 18.695 -5.121 -3.049 1.00 88.81 82 PRO A N 1
ATOM 652 C CA . PRO A 1 82 ? 20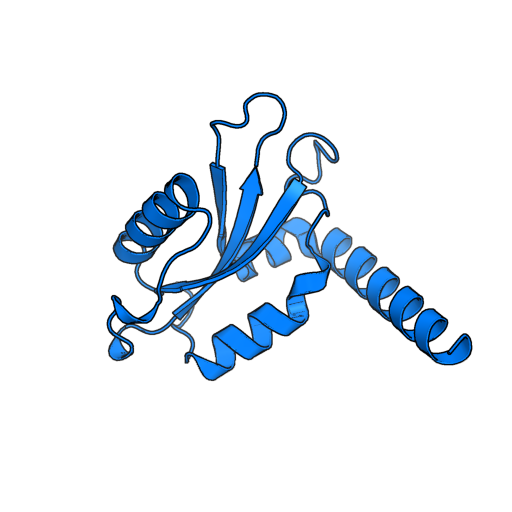.087 -5.314 -2.644 1.00 88.81 82 PRO A CA 1
ATOM 653 C C . PRO A 1 82 ? 20.241 -5.762 -1.185 1.00 88.81 82 PRO A C 1
ATOM 655 O O . PRO A 1 82 ? 21.275 -6.333 -0.849 1.00 88.81 82 PRO A O 1
ATOM 658 N N . ASP A 1 83 ? 19.237 -5.492 -0.348 1.00 88.62 83 ASP A N 1
ATOM 659 C CA . ASP A 1 83 ? 19.157 -5.938 1.040 1.00 88.62 83 ASP A CA 1
ATOM 660 C C . ASP A 1 83 ? 17.684 -6.141 1.428 1.00 88.62 83 ASP A C 1
ATOM 662 O O . ASP A 1 83 ? 16.990 -5.198 1.822 1.00 88.62 83 ASP A O 1
ATOM 666 N N . GLU A 1 84 ? 17.205 -7.378 1.268 1.00 83.75 84 GLU A N 1
ATOM 667 C CA . GLU A 1 84 ? 15.802 -7.752 1.485 1.00 83.75 84 GLU A CA 1
ATOM 668 C C . GLU A 1 84 ? 15.366 -7.635 2.961 1.00 83.75 84 GLU A C 1
ATOM 670 O O . GLU A 1 84 ? 14.176 -7.710 3.268 1.00 83.75 84 GLU A O 1
ATOM 675 N N . GLU A 1 85 ? 16.280 -7.365 3.894 1.00 86.88 85 GLU A N 1
ATOM 676 C CA . GLU A 1 85 ? 15.899 -7.014 5.266 1.00 86.88 85 GLU A CA 1
ATOM 677 C C . GLU A 1 85 ? 15.265 -5.613 5.339 1.00 86.88 85 GLU A C 1
ATOM 679 O O . GLU A 1 85 ? 14.524 -5.299 6.268 1.00 86.88 85 GLU A O 1
ATOM 684 N N . ILE A 1 86 ? 15.488 -4.762 4.333 1.00 88.94 86 ILE A N 1
ATOM 685 C CA . ILE A 1 86 ? 14.962 -3.398 4.315 1.00 88.94 86 ILE A CA 1
ATOM 686 C C . ILE A 1 86 ? 13.551 -3.377 3.706 1.00 88.94 86 ILE A C 1
ATOM 688 O O . ILE A 1 86 ? 13.358 -3.361 2.482 1.00 88.94 86 ILE A O 1
ATOM 692 N N . CYS A 1 87 ? 12.554 -3.313 4.591 1.00 91.31 87 CYS A N 1
ATOM 693 C CA . CYS A 1 87 ? 11.158 -3.032 4.262 1.00 91.31 87 CYS A CA 1
ATOM 694 C C . CYS A 1 87 ? 10.902 -1.518 4.232 1.00 91.31 87 CYS A C 1
ATOM 696 O O . CYS A 1 87 ? 11.210 -0.796 5.183 1.00 91.31 87 CYS A O 1
ATOM 698 N N . LEU A 1 88 ? 10.323 -1.021 3.140 1.00 92.62 88 LEU A N 1
ATOM 699 C CA . LEU A 1 88 ? 9.941 0.380 2.988 1.00 92.62 88 LEU A CA 1
ATOM 700 C C . LEU A 1 88 ? 8.429 0.489 2.864 1.00 92.62 88 LEU A C 1
ATOM 702 O O . LEU A 1 88 ? 7.798 -0.284 2.145 1.00 92.62 88 LEU A O 1
ATOM 706 N N . TRP A 1 89 ? 7.848 1.499 3.502 1.00 94.31 89 TRP A N 1
ATOM 707 C CA . TRP A 1 89 ? 6.427 1.778 3.360 1.00 94.31 89 TRP A CA 1
ATOM 708 C C . TRP A 1 89 ? 6.124 3.272 3.452 1.00 94.31 89 TRP A C 1
ATOM 710 O O . TRP A 1 89 ? 6.900 4.064 3.992 1.00 94.31 89 TRP A O 1
ATOM 720 N N . THR A 1 90 ? 5.010 3.689 2.856 1.00 94.81 90 THR A N 1
ATOM 721 C CA . THR A 1 90 ? 4.522 5.073 2.923 1.00 94.81 90 THR A CA 1
ATOM 722 C C . THR A 1 90 ? 3.028 5.127 2.618 1.00 94.81 90 THR A C 1
ATOM 724 O O . THR A 1 90 ? 2.501 4.230 1.958 1.00 94.81 90 THR A O 1
ATOM 727 N N . ASP A 1 91 ? 2.334 6.186 3.042 1.00 94.50 91 ASP A N 1
ATOM 728 C CA . ASP A 1 91 ? 0.934 6.379 2.672 1.00 94.50 91 ASP A CA 1
ATOM 729 C C . ASP A 1 91 ? 0.773 6.555 1.152 1.00 94.50 91 ASP A C 1
ATOM 731 O O . ASP A 1 91 ? 1.545 7.250 0.475 1.00 94.50 91 ASP A O 1
ATOM 735 N N . LEU A 1 92 ? -0.269 5.935 0.598 1.00 95.81 92 LEU A N 1
ATOM 736 C CA . LEU A 1 92 ? -0.533 5.905 -0.837 1.00 95.81 92 LEU A CA 1
ATOM 737 C C . LEU A 1 92 ? -0.692 7.313 -1.416 1.00 95.81 92 LEU A C 1
ATOM 739 O O . LEU A 1 92 ? -0.261 7.575 -2.539 1.00 95.81 92 LEU A O 1
ATOM 743 N N . ARG A 1 93 ? -1.280 8.254 -0.667 1.00 93.56 93 ARG A N 1
ATOM 744 C CA . ARG A 1 93 ? -1.468 9.631 -1.150 1.00 93.56 93 ARG A CA 1
ATOM 745 C C . ARG A 1 93 ? -0.125 10.327 -1.343 1.00 93.56 93 ARG A C 1
ATOM 747 O O . ARG A 1 93 ? 0.077 10.972 -2.375 1.00 93.56 93 ARG A O 1
ATOM 754 N N . SER A 1 94 ? 0.793 10.194 -0.391 1.00 93.75 94 SER A N 1
ATOM 755 C CA . SER A 1 94 ? 2.156 10.714 -0.500 1.00 93.75 94 SER A CA 1
ATOM 756 C C . SER A 1 94 ? 2.923 10.040 -1.627 1.00 93.75 94 SER A C 1
ATOM 758 O O . SER A 1 94 ? 3.578 10.743 -2.401 1.00 93.75 94 SER A O 1
ATOM 760 N N . PHE A 1 95 ? 2.798 8.717 -1.772 1.00 94.62 95 PHE A N 1
ATOM 761 C CA . PHE A 1 95 ? 3.397 7.979 -2.883 1.00 94.62 95 PHE A CA 1
ATOM 762 C C . PHE A 1 95 ? 2.922 8.522 -4.236 1.00 94.62 95 PHE A C 1
ATOM 764 O O . PHE A 1 95 ? 3.727 8.969 -5.054 1.00 94.62 95 PHE A O 1
ATOM 771 N N . VAL A 1 96 ? 1.605 8.574 -4.453 1.00 94.19 96 VAL A N 1
ATOM 772 C CA . VAL A 1 96 ? 1.001 9.053 -5.703 1.00 94.19 96 VAL A CA 1
ATOM 773 C C . VAL A 1 96 ? 1.375 10.506 -5.973 1.00 94.19 96 VAL A C 1
ATOM 775 O O . VAL A 1 96 ? 1.687 10.855 -7.107 1.00 94.19 96 VAL A O 1
ATOM 778 N N . LYS A 1 97 ? 1.407 11.366 -4.950 1.00 93.38 97 LYS A N 1
ATOM 779 C CA . LYS A 1 97 ? 1.800 12.771 -5.115 1.00 93.38 97 LYS A CA 1
ATOM 780 C C . LYS A 1 97 ? 3.246 12.914 -5.598 1.00 93.38 97 LYS A C 1
ATOM 782 O O . LYS A 1 97 ? 3.508 13.754 -6.457 1.00 93.38 97 LYS A O 1
ATOM 787 N N . LYS A 1 98 ? 4.172 12.113 -5.065 1.00 92.00 98 LYS A N 1
ATOM 788 C CA . LYS A 1 98 ? 5.586 12.111 -5.481 1.00 92.00 98 LYS A CA 1
ATOM 789 C C . LYS A 1 98 ? 5.774 11.489 -6.871 1.00 92.00 98 LYS A C 1
ATOM 791 O O . LYS A 1 98 ? 6.599 11.970 -7.645 1.00 92.00 98 LYS A O 1
ATOM 796 N N . ASN A 1 99 ? 4.957 10.490 -7.211 1.00 91.75 99 ASN A N 1
ATOM 797 C CA . ASN A 1 99 ? 5.117 9.649 -8.400 1.00 91.75 99 ASN A CA 1
ATOM 798 C C . ASN A 1 99 ? 3.999 9.817 -9.449 1.00 91.75 99 ASN A C 1
ATOM 800 O O . ASN A 1 99 ? 3.802 8.942 -10.290 1.00 91.75 99 ASN A O 1
ATOM 804 N N . ILE A 1 100 ? 3.274 10.942 -9.454 1.00 92.25 100 ILE A N 1
ATOM 805 C CA . ILE A 1 100 ? 2.012 11.104 -10.208 1.00 92.25 100 ILE A CA 1
ATOM 806 C C . ILE A 1 100 ? 2.123 10.739 -11.697 1.00 92.25 100 ILE A C 1
ATOM 808 O O . ILE A 1 100 ? 1.266 10.047 -12.243 1.00 92.25 100 ILE A O 1
ATOM 812 N N . ASN A 1 101 ? 3.217 11.145 -12.349 1.00 91.38 101 ASN A N 1
ATOM 813 C CA . ASN A 1 101 ? 3.453 10.873 -13.768 1.00 91.38 101 ASN A CA 1
ATOM 814 C C . ASN A 1 101 ? 3.698 9.385 -14.043 1.00 91.38 101 ASN A C 1
ATOM 816 O O . ASN A 1 101 ? 3.309 8.879 -15.093 1.00 91.38 101 ASN A O 1
ATOM 820 N N . GLN A 1 102 ? 4.365 8.695 -13.121 1.00 89.44 102 GLN A N 1
ATOM 821 C CA . GLN A 1 102 ? 4.657 7.270 -13.217 1.00 89.44 102 GLN A CA 1
ATOM 822 C C . GLN A 1 102 ? 3.384 6.456 -12.960 1.00 89.44 102 GLN A C 1
ATOM 824 O O . GLN A 1 102 ? 3.019 5.621 -13.785 1.00 89.44 102 GLN A O 1
ATOM 829 N N . VAL A 1 103 ? 2.651 6.779 -11.892 1.00 91.12 103 VAL A N 1
ATOM 830 C CA . VAL A 1 103 ? 1.376 6.132 -11.550 1.00 91.12 103 VAL A CA 1
ATOM 831 C C . VAL A 1 103 ? 0.376 6.247 -12.701 1.00 91.12 103 VAL A C 1
ATOM 833 O O . VAL A 1 103 ? -0.212 5.248 -13.106 1.00 91.12 103 VAL A O 1
ATOM 836 N N . ALA A 1 104 ? 0.230 7.434 -13.301 1.00 91.31 104 ALA A N 1
ATOM 837 C CA . ALA A 1 104 ? -0.672 7.634 -14.437 1.00 91.31 104 ALA A CA 1
ATOM 838 C C . ALA A 1 104 ? -0.303 6.769 -15.657 1.00 91.31 104 ALA A C 1
ATOM 840 O O . ALA A 1 104 ? -1.187 6.278 -16.363 1.00 91.31 104 ALA A O 1
ATOM 841 N N . ARG A 1 105 ? 0.998 6.559 -15.909 1.00 90.38 105 ARG A N 1
ATOM 842 C CA . ARG A 1 105 ? 1.475 5.687 -16.993 1.00 90.38 105 ARG A CA 1
ATOM 843 C C . ARG A 1 105 ? 1.130 4.225 -16.724 1.00 90.38 105 ARG A C 1
ATOM 845 O O . ARG A 1 105 ? 0.604 3.576 -17.625 1.00 90.38 105 ARG A O 1
ATOM 852 N N . TYR A 1 106 ? 1.379 3.729 -15.511 1.00 89.50 106 TYR A N 1
ATOM 853 C CA . TYR A 1 106 ? 1.067 2.342 -15.155 1.00 89.50 106 TYR A CA 1
ATOM 854 C C . TYR A 1 106 ? -0.432 2.071 -15.130 1.00 89.50 106 TYR A C 1
ATOM 856 O O . TYR A 1 106 ? -0.865 1.074 -15.694 1.00 89.50 106 TYR A O 1
ATOM 864 N N . HIS A 1 107 ? -1.234 2.995 -14.601 1.00 89.56 107 HIS A N 1
ATOM 865 C CA . HIS A 1 107 ? -2.689 2.872 -14.626 1.00 89.56 107 HIS A CA 1
ATOM 866 C C . HIS A 1 107 ? -3.221 2.761 -16.063 1.00 89.56 107 HIS A C 1
ATOM 868 O O . HIS A 1 107 ? -4.025 1.887 -16.375 1.00 89.56 107 HIS A O 1
ATOM 874 N N . LYS A 1 108 ? -2.715 3.601 -16.980 1.00 87.06 108 LYS A N 1
ATOM 875 C CA . LYS A 1 108 ? -3.083 3.522 -18.399 1.00 87.06 108 LYS A CA 1
ATOM 876 C C . LYS A 1 108 ? -2.679 2.182 -19.021 1.00 87.06 108 LYS A C 1
ATOM 878 O O . LYS A 1 108 ? -3.466 1.614 -19.771 1.00 87.06 108 LYS A O 1
ATOM 883 N N . ALA A 1 109 ? -1.474 1.691 -18.732 1.00 83.75 109 ALA A N 1
ATOM 884 C CA . ALA A 1 109 ? -1.010 0.396 -19.226 1.00 83.75 109 ALA A CA 1
ATOM 885 C C . ALA A 1 109 ? -1.877 -0.760 -18.697 1.00 83.75 109 ALA A C 1
ATOM 887 O O . ALA A 1 109 ? -2.282 -1.608 -19.485 1.00 83.75 109 ALA A O 1
ATOM 888 N N . HIS A 1 110 ? -2.227 -0.731 -17.408 1.00 85.75 110 HIS A N 1
ATOM 889 C CA . HIS A 1 110 ? -3.073 -1.725 -16.750 1.00 85.75 110 HIS A CA 1
ATOM 890 C C . HIS A 1 110 ? -4.486 -1.794 -17.352 1.00 85.75 110 HIS A C 1
ATOM 892 O O . HIS A 1 110 ? -4.984 -2.880 -17.644 1.00 85.75 110 HIS A O 1
ATOM 898 N N . ILE A 1 111 ? -5.113 -0.642 -17.620 1.00 84.06 111 ILE A N 1
ATOM 899 C CA . ILE A 1 111 ? -6.420 -0.591 -18.297 1.00 84.06 111 ILE A CA 1
ATOM 900 C C . ILE A 1 111 ? -6.333 -1.213 -19.696 1.00 84.06 111 ILE A C 1
ATOM 902 O O . ILE A 1 111 ? -7.206 -1.983 -20.088 1.00 84.06 111 ILE A O 1
ATOM 906 N N . ILE A 1 112 ? -5.281 -0.893 -20.458 1.00 80.25 112 ILE A N 1
ATOM 907 C CA . ILE A 1 112 ? -5.103 -1.419 -21.819 1.00 80.25 112 ILE A CA 1
ATOM 908 C C . ILE A 1 112 ? -4.880 -2.937 -21.795 1.00 80.25 112 ILE A C 1
ATOM 910 O O . ILE A 1 112 ? -5.464 -3.639 -22.617 1.00 80.25 112 ILE A O 1
ATOM 914 N N . SER A 1 113 ? -4.073 -3.453 -20.862 1.00 74.62 113 SER A N 1
ATOM 915 C CA . SER A 1 113 ? -3.844 -4.896 -20.734 1.00 74.62 113 SER A CA 1
ATOM 916 C C . SER A 1 113 ? -5.102 -5.646 -20.295 1.00 74.62 113 SER A C 1
ATOM 918 O O . SER A 1 113 ? -5.384 -6.712 -20.835 1.00 74.62 113 SER A O 1
ATOM 920 N N . GLY A 1 114 ? -5.890 -5.076 -19.376 1.00 70.50 114 GLY A N 1
ATOM 921 C CA . GLY A 1 114 ? -7.174 -5.648 -18.963 1.00 70.50 114 GLY A CA 1
ATOM 922 C C . GLY A 1 114 ? -8.176 -5.707 -20.118 1.00 70.50 114 GLY A C 1
ATOM 923 O O . GLY A 1 114 ? -8.782 -6.747 -20.359 1.00 70.50 114 GLY A O 1
ATOM 924 N N . ALA A 1 115 ? -8.258 -4.636 -20.912 1.00 65.94 115 ALA A N 1
ATOM 925 C CA . ALA A 1 115 ? -9.134 -4.575 -22.078 1.00 65.94 115 ALA A CA 1
ATOM 926 C C . ALA A 1 115 ? -8.752 -5.571 -23.185 1.00 65.94 115 ALA A C 1
ATOM 928 O O . ALA A 1 115 ? -9.626 -6.003 -23.922 1.00 65.94 115 ALA A O 1
ATOM 929 N N . GLN A 1 116 ? -7.473 -5.943 -23.327 1.00 57.78 116 GLN A N 1
ATOM 930 C CA . GLN A 1 116 ? -7.032 -6.957 -24.296 1.00 57.78 116 GLN A CA 1
ATOM 931 C C . GLN A 1 116 ? -7.287 -8.395 -23.818 1.00 57.78 116 GLN A C 1
ATOM 933 O O . GLN A 1 116 ? -7.509 -9.272 -24.651 1.00 57.78 116 GLN A O 1
ATOM 938 N N . GLY A 1 117 ? -7.294 -8.634 -22.502 1.00 53.22 117 GLY A N 1
ATOM 939 C CA . GLY A 1 117 ? -7.613 -9.940 -21.917 1.00 53.22 117 GLY A CA 1
ATOM 940 C C . GLY A 1 117 ? -9.075 -10.360 -22.104 1.00 53.22 117 GLY A C 1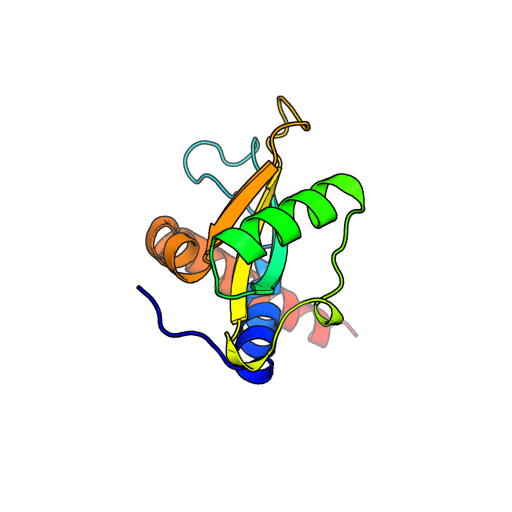
ATOM 941 O O . GLY A 1 117 ? -9.346 -11.544 -22.267 1.00 53.22 117 GLY A O 1
ATOM 942 N N . GLU A 1 118 ? -10.006 -9.405 -22.162 1.00 49.44 118 GLU A N 1
ATOM 943 C CA . GLU A 1 118 ? -11.443 -9.677 -22.347 1.00 49.44 118 GLU A CA 1
ATOM 944 C C . GLU A 1 118 ? -11.843 -9.993 -23.800 1.00 49.44 118 GLU A C 1
ATOM 946 O O . GLU A 1 118 ? -12.897 -10.573 -24.032 1.00 49.44 118 GLU A O 1
ATOM 951 N N . ILE A 1 119 ? -11.015 -9.646 -24.792 1.00 53.69 119 ILE A N 1
ATOM 952 C CA . ILE A 1 119 ? -11.297 -9.905 -26.224 1.00 53.69 119 ILE A CA 1
ATOM 953 C C . ILE A 1 119 ? -10.757 -11.272 -26.678 1.00 53.69 119 ILE A C 1
ATOM 955 O O . ILE A 1 119 ? -11.044 -11.714 -27.789 1.00 53.69 119 ILE A O 1
ATOM 959 N N . ALA A 1 120 ? -9.939 -11.918 -25.844 1.00 45.84 120 ALA A N 1
ATOM 960 C CA . ALA A 1 120 ? -9.263 -13.180 -26.142 1.00 45.84 120 ALA A CA 1
ATOM 961 C C . ALA A 1 120 ? -9.819 -14.384 -25.353 1.00 45.84 120 ALA A C 1
ATOM 963 O O . ALA A 1 120 ? -9.243 -15.470 -25.453 1.00 45.84 120 ALA A O 1
ATOM 964 N N . ALA A 1 121 ? -10.904 -14.199 -24.590 1.00 42.84 121 ALA A N 1
ATOM 965 C CA . ALA A 1 121 ? -11.576 -15.229 -23.793 1.00 42.84 121 ALA A CA 1
ATOM 966 C C . ALA A 1 121 ? -12.927 -15.644 -24.396 1.00 42.84 121 ALA A C 1
ATOM 968 O O . ALA A 1 121 ? -13.649 -14.758 -24.906 1.00 42.84 121 ALA A O 1
#

Foldseek 3Di:
DDDFAQPVRQVVVQVLQQLQAQFALDPVCGPFKGWHGKDKFQPDPVRRVVQVVCCLVPVHGDPVVDDSVSHIFIKIWIAGRVDRNDIDMDTPVVSCVVCVVVSVVSSVVVVVVVVVVVVVD